Protein AF-A0A9P6FJX4-F1 (afdb_monomer_lite)

InterPro domains:
  IPR004100 ATPase, F1/V1/A1 complex, alpha/beta subunit, N-terminal domain [PF02874] (41-75)
  IPR005294 ATP synthase, F1 complex, alpha subunit [PTHR48082] (20-76)
  IPR023366 ATP synthase subunit alpha, N-terminal domain-like superfamily [G3DSA:2.40.30.20] (17-76)
  IPR036121 ATPase, F1/V1/A1 complex, alpha/beta subunit, N-terminal domain superfamily [SSF50615] (26-75)

Foldseek 3Di:
DDDPPDPPPPPPCPDPPPQDPVVVVVVVVCVVVVVCPVPPLCCDWDWRDDDPNDTDTRGVVPDDPPDDDADPVRDD

pLDDT: mean 72.04, std 14.77, range [40.59, 89.56]

Organism: NCBI:txid979761

Sequence (76 aa):
ARANVGAISALRNYATAKPATSEVTSILEDRINGLSSNVDIQETGRVLSIGDGIARVYGLKNCQAEEMVEFSSGVK

Structure (mmCIF, N/CA/C/O backbone):
data_AF-A0A9P6FJX4-F1
#
_entry.id   AF-A0A9P6FJX4-F1
#
loop_
_atom_site.group_PDB
_atom_site.id
_atom_site.type_symbol
_atom_site.label_atom_id
_atom_site.label_alt_id
_atom_site.label_comp_id
_atom_site.label_asym_id
_atom_site.label_entity_id
_atom_site.label_seq_id
_atom_site.pdbx_PDB_ins_code
_atom_site.Cartn_x
_atom_site.Cartn_y
_atom_site.Cartn_z
_atom_site.occupancy
_atom_site.B_iso_or_equiv
_atom_site.auth_seq_id
_atom_site.auth_comp_id
_atom_site.auth_asym_id
_atom_site.auth_atom_id
_atom_site.pdbx_PDB_model_num
ATOM 1 N N . ALA A 1 1 ? 41.859 -14.711 0.578 1.00 45.25 1 ALA A N 1
ATOM 2 C CA . ALA A 1 1 ? 40.856 -13.985 -0.226 1.00 45.25 1 ALA A CA 1
ATOM 3 C C . ALA A 1 1 ? 39.656 -13.669 0.666 1.00 45.25 1 ALA A C 1
ATOM 5 O O . ALA A 1 1 ? 38.965 -14.591 1.074 1.00 45.25 1 ALA A O 1
ATOM 6 N N . ARG A 1 2 ? 39.473 -12.406 1.078 1.00 40.59 2 ARG A N 1
ATOM 7 C CA . ARG A 1 2 ? 38.307 -11.971 1.870 1.00 40.59 2 ARG A CA 1
ATOM 8 C C . ARG A 1 2 ? 37.218 -11.531 0.894 1.00 40.59 2 ARG A C 1
ATOM 10 O O . ARG A 1 2 ? 37.443 -10.606 0.122 1.00 40.59 2 ARG A O 1
ATOM 17 N N . ALA A 1 3 ? 36.075 -12.209 0.914 1.00 49.78 3 ALA A N 1
ATOM 18 C CA . ALA A 1 3 ? 34.891 -11.781 0.185 1.00 49.78 3 ALA A CA 1
ATOM 19 C C . ALA A 1 3 ? 34.302 -10.545 0.884 1.00 49.78 3 ALA A C 1
ATOM 21 O O . ALA A 1 3 ? 33.914 -10.611 2.049 1.00 49.78 3 ALA A O 1
ATOM 22 N N . ASN A 1 4 ? 34.267 -9.415 0.179 1.00 52.16 4 ASN A N 1
ATOM 23 C CA . ASN A 1 4 ? 33.560 -8.209 0.603 1.00 52.16 4 ASN A CA 1
ATOM 24 C C . ASN A 1 4 ? 32.049 -8.424 0.428 1.00 52.16 4 ASN A C 1
ATOM 26 O O . ASN A 1 4 ? 31.460 -8.055 -0.585 1.00 52.16 4 ASN A O 1
ATOM 30 N N . VAL A 1 5 ? 31.422 -9.032 1.434 1.00 59.47 5 VAL A N 1
ATOM 31 C CA . VAL A 1 5 ? 29.962 -9.143 1.572 1.00 59.47 5 VAL A CA 1
ATOM 32 C C . VAL A 1 5 ? 29.432 -7.827 2.156 1.00 59.47 5 VAL A C 1
ATOM 34 O O . VAL A 1 5 ? 29.045 -7.759 3.316 1.00 59.47 5 VAL A O 1
ATOM 37 N N . GLY A 1 6 ? 29.506 -6.741 1.383 1.00 47.88 6 GLY A N 1
ATOM 38 C CA . GLY A 1 6 ? 29.130 -5.403 1.869 1.00 47.88 6 GLY A CA 1
ATOM 39 C C . GLY A 1 6 ? 28.521 -4.462 0.830 1.00 47.88 6 GLY A C 1
ATOM 40 O O . GLY A 1 6 ? 28.263 -3.311 1.152 1.00 47.88 6 GLY A O 1
ATOM 41 N N . ALA A 1 7 ? 28.290 -4.919 -0.405 1.00 52.12 7 ALA A N 1
ATOM 42 C CA . ALA A 1 7 ? 27.956 -4.032 -1.526 1.00 52.12 7 ALA A CA 1
ATOM 43 C C . ALA A 1 7 ? 26.681 -4.413 -2.309 1.00 52.12 7 ALA A C 1
ATOM 45 O O . ALA A 1 7 ? 26.526 -3.980 -3.444 1.00 52.12 7 ALA A O 1
ATOM 46 N N . ILE A 1 8 ? 25.765 -5.211 -1.739 1.00 52.66 8 ILE A N 1
ATOM 47 C CA . ILE A 1 8 ? 24.505 -5.608 -2.420 1.00 52.66 8 ILE A CA 1
ATOM 48 C C . ILE A 1 8 ? 23.256 -4.980 -1.753 1.00 52.66 8 ILE A C 1
ATOM 50 O O . ILE A 1 8 ? 22.129 -5.191 -2.181 1.00 52.66 8 ILE A O 1
ATOM 54 N N . SER A 1 9 ? 23.415 -4.129 -0.735 1.00 52.31 9 SER A N 1
ATOM 55 C CA . SER A 1 9 ? 22.289 -3.531 0.006 1.00 52.31 9 SER A CA 1
ATOM 56 C C . SER A 1 9 ? 21.751 -2.200 -0.552 1.00 52.31 9 SER A C 1
ATOM 58 O O . SER A 1 9 ? 20.798 -1.666 0.008 1.00 52.31 9 SER A O 1
ATOM 60 N N . ALA A 1 10 ? 22.304 -1.652 -1.642 1.00 53.78 10 ALA A N 1
ATOM 61 C CA . ALA A 1 10 ? 22.101 -0.240 -2.011 1.00 53.78 10 ALA A CA 1
ATOM 62 C C . ALA A 1 10 ? 21.389 0.038 -3.355 1.00 53.78 10 ALA A C 1
ATOM 64 O O . ALA A 1 10 ? 21.620 1.081 -3.956 1.00 53.78 10 ALA A O 1
ATOM 65 N N . LEU A 1 11 ? 20.500 -0.842 -3.829 1.00 51.62 11 LEU A N 1
ATOM 66 C CA . LEU A 1 11 ? 19.615 -0.547 -4.973 1.00 51.62 11 LEU A CA 1
ATOM 67 C C . LEU A 1 11 ? 18.188 -1.042 -4.718 1.00 51.62 11 LEU A C 1
ATOM 69 O O . LEU A 1 11 ? 17.640 -1.840 -5.470 1.00 51.62 11 LEU A O 1
ATOM 73 N N . ARG A 1 12 ? 17.558 -0.571 -3.641 1.00 51.91 12 ARG A N 1
ATOM 74 C CA . ARG A 1 12 ? 16.101 -0.676 -3.502 1.00 51.91 12 ARG A CA 1
ATOM 75 C C . ARG A 1 12 ? 15.511 0.668 -3.922 1.00 51.91 12 ARG A C 1
ATOM 77 O O . ARG A 1 12 ? 15.289 1.551 -3.106 1.00 51.91 12 ARG A O 1
ATOM 84 N N . ASN A 1 13 ? 15.365 0.857 -5.231 1.00 55.56 13 ASN A N 1
ATOM 85 C CA . ASN A 1 13 ? 14.726 2.041 -5.795 1.00 55.56 13 ASN A CA 1
ATOM 86 C C . ASN A 1 13 ? 13.206 1.876 -5.654 1.00 55.56 13 ASN A C 1
ATOM 88 O O . ASN A 1 13 ? 12.545 1.372 -6.558 1.00 55.56 13 ASN A O 1
ATOM 92 N N . TYR A 1 14 ? 12.650 2.236 -4.496 1.00 48.00 14 TYR A N 1
ATOM 93 C CA . TYR A 1 14 ? 11.199 2.338 -4.332 1.00 48.00 14 TYR A CA 1
ATOM 94 C C . TYR A 1 14 ? 10.724 3.484 -5.226 1.00 48.00 14 TYR A C 1
ATOM 96 O O . TYR A 1 14 ? 11.098 4.638 -5.016 1.00 48.00 14 TYR A O 1
ATOM 104 N N . ALA A 1 15 ? 9.955 3.149 -6.260 1.00 57.78 15 ALA A N 1
ATOM 105 C CA . ALA A 1 15 ? 9.468 4.086 -7.258 1.00 57.78 15 ALA A CA 1
ATOM 106 C C . ALA A 1 15 ? 8.856 5.337 -6.599 1.00 57.78 15 ALA A C 1
ATOM 108 O O . ALA A 1 15 ? 7.801 5.290 -5.967 1.00 57.78 15 ALA A O 1
ATOM 109 N N . THR A 1 16 ? 9.493 6.491 -6.793 1.00 56.69 16 THR A N 1
ATOM 110 C CA . THR A 1 16 ? 9.013 7.810 -6.348 1.00 56.69 16 THR A CA 1
ATOM 111 C C . THR A 1 16 ? 7.942 8.367 -7.292 1.00 56.69 16 THR A C 1
ATOM 113 O O . THR A 1 16 ? 7.841 9.577 -7.490 1.00 56.69 16 THR A O 1
ATOM 116 N N . ALA A 1 17 ? 7.149 7.495 -7.922 1.00 58.69 17 ALA A N 1
ATOM 117 C CA . ALA A 1 17 ? 6.238 7.845 -9.005 1.00 58.69 17 ALA A CA 1
ATOM 118 C C . ALA A 1 17 ? 5.094 8.711 -8.481 1.00 58.69 17 ALA A C 1
ATOM 120 O O . ALA A 1 17 ? 4.064 8.159 -8.162 1.00 58.69 17 ALA A O 1
ATOM 121 N N . LYS A 1 18 ? 5.275 10.017 -8.280 1.00 58.09 18 LYS A N 1
ATOM 122 C CA . LYS A 1 18 ? 4.302 10.974 -7.716 1.00 58.09 18 LYS A CA 1
ATOM 123 C C . LYS A 1 18 ? 2.841 10.548 -7.992 1.00 58.09 18 LYS A C 1
ATOM 125 O O . LYS A 1 18 ? 2.505 10.396 -9.165 1.00 58.09 18 LYS A O 1
ATOM 130 N N . PRO A 1 19 ? 2.016 10.267 -6.959 1.00 60.34 19 PRO A N 1
ATOM 131 C CA . PRO A 1 19 ? 0.645 9.800 -7.175 1.00 60.34 19 PRO A CA 1
ATOM 132 C C . PRO A 1 19 ? -0.089 10.776 -8.090 1.00 60.34 19 PRO A C 1
ATOM 134 O O . PRO A 1 19 ? 0.148 11.987 -8.005 1.00 60.34 19 PRO A O 1
ATOM 137 N N . ALA A 1 20 ? -0.905 10.247 -9.006 1.00 65.06 20 ALA A N 1
ATOM 138 C CA . ALA A 1 20 ? -1.610 11.074 -9.970 1.00 65.06 20 ALA A CA 1
ATOM 139 C C . ALA A 1 20 ? -2.451 12.102 -9.204 1.00 65.06 20 ALA A C 1
ATOM 141 O O . ALA A 1 20 ? -3.089 11.787 -8.198 1.00 65.06 20 ALA A O 1
ATOM 142 N N . THR A 1 21 ? -2.423 13.355 -9.653 1.00 63.41 21 THR A N 1
ATOM 143 C CA . THR A 1 21 ? -3.070 14.479 -8.962 1.00 63.41 21 THR A CA 1
ATOM 144 C C . THR A 1 21 ? -4.543 14.203 -8.673 1.00 63.41 21 THR A C 1
ATOM 146 O O . THR A 1 21 ? -5.009 14.535 -7.590 1.00 63.41 21 THR A O 1
ATOM 149 N N . SER A 1 22 ? -5.244 13.527 -9.586 1.00 66.75 22 SER A N 1
ATOM 150 C CA . SER A 1 22 ? -6.662 13.181 -9.446 1.00 66.75 22 SER A CA 1
ATOM 151 C C . SER A 1 22 ? -6.978 12.327 -8.213 1.00 66.75 22 SER A C 1
ATOM 153 O O . SER A 1 22 ? -8.002 12.545 -7.578 1.00 66.75 22 SER A O 1
ATOM 155 N N . GLU A 1 23 ? -6.111 11.388 -7.832 1.00 62.72 23 GLU A N 1
ATOM 156 C CA . GLU A 1 23 ? -6.386 10.466 -6.716 1.00 62.72 23 GLU A CA 1
ATOM 157 C C . GLU A 1 23 ? -6.104 11.108 -5.358 1.00 62.72 23 GLU A C 1
ATOM 159 O O . GLU A 1 23 ? -6.803 10.858 -4.375 1.00 62.72 23 GLU A O 1
ATOM 164 N N . VAL A 1 24 ? -5.094 11.978 -5.307 1.00 71.56 24 VAL A N 1
ATOM 165 C CA . VAL A 1 24 ? -4.784 12.757 -4.105 1.00 71.56 24 VAL A CA 1
ATOM 166 C C . VAL A 1 24 ? -5.880 13.790 -3.841 1.00 71.56 24 VAL A C 1
ATOM 168 O O . VAL A 1 24 ? -6.218 14.022 -2.681 1.00 71.56 24 VAL A O 1
ATOM 171 N N . THR A 1 25 ? -6.471 14.365 -4.893 1.00 79.12 25 THR A N 1
ATOM 172 C CA . THR A 1 25 ? -7.586 15.312 -4.773 1.00 79.12 25 THR A CA 1
ATOM 173 C C . THR A 1 25 ? -8.777 14.697 -4.041 1.00 79.12 25 THR A C 1
ATOM 175 O O . THR A 1 25 ? -9.228 15.287 -3.064 1.00 79.12 25 THR A O 1
ATOM 178 N N . SER A 1 26 ? -9.214 13.486 -4.401 1.00 77.38 26 SER A N 1
ATOM 179 C CA . SER A 1 26 ? -10.346 12.836 -3.718 1.00 77.38 26 SER A CA 1
ATOM 180 C C . SER A 1 26 ? -10.084 12.584 -2.229 1.00 77.38 26 SER A C 1
ATOM 182 O O . SER A 1 26 ? -10.964 12.784 -1.401 1.00 77.38 26 SER A O 1
ATOM 184 N N . ILE A 1 27 ? -8.853 12.219 -1.853 1.00 76.56 27 ILE A N 1
ATOM 185 C CA . ILE A 1 27 ? -8.487 12.020 -0.437 1.00 76.56 27 ILE A CA 1
ATOM 186 C C . ILE A 1 27 ? -8.543 13.342 0.343 1.00 76.56 27 ILE A C 1
ATOM 188 O O . ILE A 1 27 ? -8.894 13.365 1.525 1.00 76.56 27 ILE A O 1
ATOM 192 N N . LEU A 1 28 ? -8.157 14.449 -0.292 1.00 79.38 28 LEU A N 1
ATOM 193 C CA . LEU A 1 28 ? -8.214 15.774 0.321 1.00 79.38 28 LEU A CA 1
ATOM 194 C C . LEU A 1 28 ? -9.656 16.280 0.431 1.00 79.38 28 LEU A C 1
ATOM 196 O O . LEU A 1 28 ? -10.010 16.838 1.468 1.00 79.38 28 LEU A O 1
ATOM 200 N N . GLU A 1 29 ? -10.487 16.038 -0.582 1.00 81.50 29 GLU A N 1
ATOM 201 C CA . GLU A 1 29 ? -11.925 16.329 -0.559 1.00 81.50 29 GLU A CA 1
ATOM 202 C C . GLU A 1 29 ? -12.631 15.573 0.575 1.00 81.50 29 GLU A C 1
ATOM 204 O O . GLU A 1 29 ? -13.342 16.193 1.367 1.00 81.50 29 GLU A O 1
ATOM 209 N N . ASP A 1 30 ? -12.358 14.274 0.738 1.00 76.00 30 ASP A N 1
ATOM 210 C CA . ASP A 1 30 ? -12.909 13.452 1.827 1.00 76.00 30 ASP A CA 1
ATOM 211 C C . ASP A 1 30 ? -12.529 14.000 3.215 1.00 76.00 30 ASP A C 1
ATOM 213 O O . ASP A 1 30 ? -13.359 14.046 4.128 1.00 76.00 30 ASP A O 1
ATOM 217 N N . ARG A 1 31 ? -11.287 14.484 3.378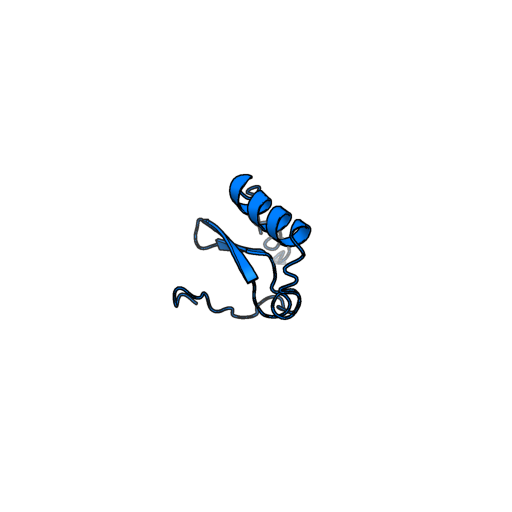 1.00 72.5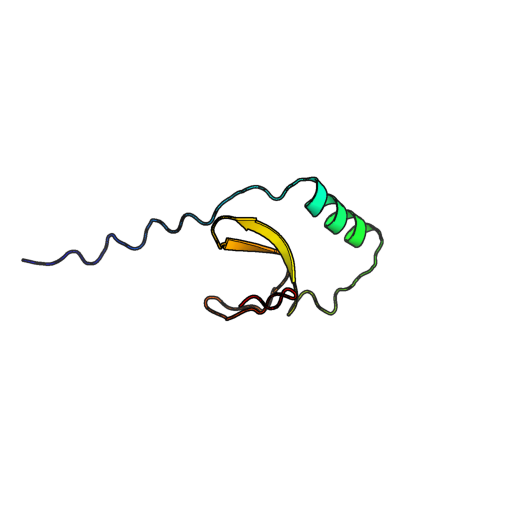0 31 ARG A N 1
ATOM 218 C CA . ARG A 1 31 ? -10.840 15.125 4.629 1.00 72.50 31 ARG A CA 1
ATOM 219 C C . ARG A 1 31 ? -11.532 16.462 4.894 1.00 72.50 31 ARG A C 1
ATOM 221 O O . ARG A 1 31 ? -11.787 16.772 6.056 1.00 72.50 31 ARG A O 1
ATOM 228 N N . ILE A 1 32 ? -11.806 17.255 3.857 1.00 78.00 32 ILE A N 1
ATOM 229 C CA . ILE A 1 32 ? -12.490 18.554 3.981 1.00 78.00 32 ILE A CA 1
ATOM 230 C C . ILE A 1 32 ? -13.974 18.353 4.302 1.00 78.00 32 ILE A C 1
ATOM 232 O O . ILE A 1 32 ? -14.520 19.064 5.143 1.00 78.00 32 ILE A O 1
ATOM 236 N N . ASN A 1 33 ? -14.605 17.345 3.698 1.00 78.38 33 ASN A N 1
ATOM 237 C CA . ASN A 1 33 ? -16.011 17.009 3.924 1.00 78.38 33 ASN A CA 1
ATOM 238 C C . ASN A 1 33 ? -16.284 16.406 5.313 1.00 78.38 33 ASN A C 1
ATOM 240 O O . ASN A 1 33 ? -17.438 16.156 5.654 1.00 78.38 33 ASN A O 1
ATOM 244 N N . GLY A 1 34 ? -15.250 16.167 6.128 1.00 65.31 34 GLY A N 1
ATOM 245 C CA . GLY A 1 34 ? -15.412 15.725 7.512 1.00 65.31 34 GLY A CA 1
ATOM 246 C C . GLY A 1 34 ? -16.012 14.325 7.662 1.00 65.31 34 GLY A C 1
ATOM 247 O O . GLY A 1 34 ? -16.342 13.940 8.784 1.00 65.31 34 GLY A O 1
ATOM 248 N N . LEU A 1 35 ? -16.115 13.546 6.574 1.00 59.69 35 LEU A N 1
ATOM 249 C CA . LEU A 1 35 ? -16.365 12.106 6.630 1.00 59.69 35 LEU A CA 1
ATOM 250 C C . LEU A 1 35 ? -15.112 11.439 7.195 1.00 59.69 35 LEU A C 1
ATOM 252 O O . LEU A 1 35 ? -14.260 10.896 6.496 1.00 59.69 35 LEU A O 1
ATOM 256 N N . SER A 1 36 ? -14.971 11.533 8.509 1.00 54.88 36 SER A N 1
ATOM 257 C CA . SER A 1 36 ? -13.934 10.873 9.270 1.00 54.88 36 SER A CA 1
ATOM 258 C C . SER A 1 36 ? -14.238 9.377 9.328 1.00 54.88 36 SER A C 1
ATOM 260 O O . SER A 1 36 ? -14.620 8.830 10.358 1.00 54.88 36 SER A O 1
ATOM 262 N N . SER A 1 37 ? -13.940 8.662 8.245 1.00 55.91 37 SER A N 1
ATOM 263 C CA . SER A 1 37 ? -13.624 7.230 8.296 1.00 55.91 37 SER A CA 1
ATOM 264 C C . SER A 1 37 ? -12.271 7.021 9.005 1.00 55.91 37 SER A C 1
ATOM 266 O O . SER A 1 37 ? -11.363 6.363 8.503 1.00 55.91 37 SER A O 1
ATOM 268 N N . ASN A 1 38 ? -12.094 7.656 10.169 1.00 53.62 38 ASN A N 1
ATOM 269 C CA . ASN A 1 38 ? -10.891 7.601 10.998 1.00 53.62 38 ASN A CA 1
ATOM 270 C C . ASN A 1 38 ? -10.642 6.181 11.524 1.00 53.62 38 ASN A C 1
ATOM 272 O O . ASN A 1 38 ? -9.505 5.818 11.801 1.00 53.62 38 ASN A O 1
ATOM 276 N N . VAL A 1 39 ? -11.715 5.396 11.612 1.00 53.34 39 VAL A N 1
ATOM 277 C CA . VAL A 1 39 ? -11.774 4.107 12.293 1.00 53.34 39 VAL A CA 1
ATOM 278 C C . VAL A 1 39 ? -10.993 2.999 11.577 1.00 53.34 39 VAL A C 1
ATOM 280 O O . VAL A 1 39 ? -10.554 2.083 12.253 1.00 53.34 39 VAL A O 1
ATOM 283 N N . ASP A 1 40 ? -10.724 3.100 10.270 1.00 60.06 40 ASP A N 1
ATOM 284 C CA . ASP A 1 40 ? -10.197 1.951 9.510 1.00 60.06 40 ASP A CA 1
ATOM 285 C C . ASP A 1 40 ? -8.795 2.163 8.895 1.00 60.06 40 ASP A C 1
ATOM 287 O O . ASP A 1 40 ? -8.075 1.218 8.612 1.00 60.06 40 ASP A O 1
ATOM 291 N N . ILE A 1 41 ? -8.305 3.406 8.778 1.00 69.00 41 ILE A N 1
ATOM 292 C CA . ILE A 1 41 ? -7.022 3.714 8.089 1.00 69.00 41 ILE A CA 1
ATOM 293 C C . ILE A 1 41 ? -5.786 3.112 8.811 1.00 69.00 41 ILE A C 1
ATOM 295 O O . ILE A 1 41 ? -4.668 3.128 8.289 1.00 69.00 41 ILE A O 1
ATOM 299 N N . GLN A 1 42 ? -5.952 2.625 10.043 1.00 79.88 42 GLN A N 1
ATOM 300 C CA . GLN A 1 42 ? -4.879 1.960 10.788 1.00 79.88 42 GLN A CA 1
ATOM 301 C C . GLN A 1 42 ? -4.546 0.586 10.195 1.00 79.88 42 GLN A C 1
ATOM 303 O O . GLN A 1 42 ? -3.365 0.265 10.063 1.00 79.88 42 GLN A O 1
ATOM 308 N N . GLU A 1 43 ? -5.573 -0.171 9.805 1.00 81.88 43 GLU A N 1
ATOM 309 C CA . GLU A 1 43 ? -5.475 -1.570 9.364 1.00 81.88 43 GLU A CA 1
ATOM 310 C C . GLU A 1 43 ? -5.863 -1.755 7.895 1.00 81.88 43 GLU A C 1
ATOM 312 O O . GLU A 1 43 ? -5.458 -2.732 7.272 1.00 81.88 43 GLU A O 1
ATOM 317 N N . THR A 1 44 ? -6.581 -0.796 7.307 1.00 84.44 44 THR A N 1
ATOM 318 C CA . THR A 1 44 ? -6.910 -0.773 5.882 1.00 84.44 44 THR A CA 1
ATOM 319 C C . THR A 1 44 ? -6.294 0.435 5.176 1.00 84.44 44 THR A C 1
ATOM 321 O O . THR A 1 44 ? -5.890 1.443 5.771 1.00 84.44 44 THR A O 1
ATOM 324 N N . GLY A 1 45 ? -6.151 0.318 3.858 1.00 86.38 45 GLY A N 1
ATOM 325 C CA . GLY A 1 45 ? -5.581 1.363 3.022 1.00 86.38 45 GLY A CA 1
ATOM 326 C C . GLY A 1 45 ? -6.156 1.351 1.616 1.00 86.38 45 GLY A C 1
ATOM 327 O O . GLY A 1 45 ? -6.755 0.377 1.165 1.00 86.38 45 GLY A O 1
ATOM 328 N N . ARG A 1 46 ? -5.966 2.464 0.912 1.00 85.69 46 ARG A N 1
ATOM 329 C CA . ARG A 1 46 ? -6.421 2.656 -0.464 1.00 85.69 46 ARG A CA 1
ATOM 330 C C . ARG A 1 46 ? -5.230 2.651 -1.408 1.00 85.69 46 ARG A C 1
ATOM 332 O O . ARG A 1 46 ? -4.269 3.392 -1.202 1.00 85.69 46 ARG A O 1
ATOM 339 N N . VAL A 1 47 ? -5.297 1.825 -2.449 1.00 87.62 47 VAL A N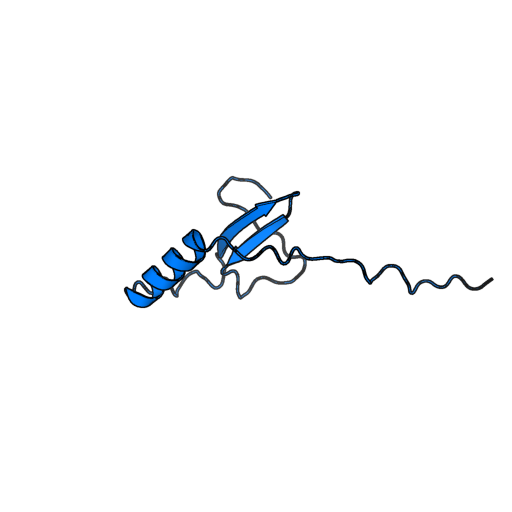 1
ATOM 340 C CA . VAL A 1 47 ? -4.274 1.788 -3.498 1.00 87.62 47 VAL A CA 1
ATOM 341 C C . VAL A 1 47 ? -4.319 3.097 -4.285 1.00 87.62 47 VAL A C 1
ATOM 343 O O . VAL A 1 47 ? -5.378 3.502 -4.753 1.00 87.62 47 VAL A O 1
ATOM 346 N N . LEU A 1 48 ? -3.166 3.753 -4.398 1.00 84.44 48 LEU A N 1
ATOM 347 C CA . LEU A 1 48 ? -2.953 4.947 -5.214 1.00 84.44 48 LEU A CA 1
ATOM 348 C C . LEU A 1 48 ? -2.401 4.591 -6.592 1.00 84.44 48 LEU A C 1
ATOM 350 O O . LEU A 1 48 ? -2.644 5.278 -7.558 1.00 84.44 48 LEU A O 1
ATOM 354 N N . SER A 1 49 ? -1.555 3.572 -6.703 1.00 83.88 49 SER A N 1
ATOM 355 C CA . SER A 1 49 ? -0.975 3.217 -8.001 1.00 83.88 49 SER A CA 1
ATOM 356 C C . SER A 1 49 ? -0.397 1.819 -7.970 1.00 83.88 49 SER A C 1
ATOM 358 O O . SER A 1 49 ? 0.117 1.399 -6.934 1.00 83.88 49 SER A O 1
ATOM 360 N N . ILE A 1 50 ? -0.416 1.143 -9.115 1.00 85.88 50 ILE A N 1
ATOM 361 C CA . ILE A 1 50 ? 0.181 -0.178 -9.312 1.00 85.88 50 ILE A CA 1
ATOM 362 C C . ILE A 1 50 ? 1.067 -0.112 -10.558 1.00 85.88 50 ILE A C 1
ATOM 364 O O . ILE A 1 50 ? 0.631 0.389 -11.594 1.00 85.88 50 ILE A O 1
ATOM 368 N N . GLY A 1 51 ? 2.295 -0.613 -10.464 1.00 85.06 51 GLY A N 1
ATOM 369 C CA . GLY A 1 51 ? 3.213 -0.741 -11.597 1.00 85.06 51 GLY A CA 1
ATOM 370 C C . GLY A 1 51 ? 4.316 -1.746 -11.285 1.00 85.06 51 GLY A C 1
ATOM 371 O O . GLY A 1 51 ? 4.778 -1.799 -10.151 1.00 85.06 51 GLY A O 1
ATOM 372 N N . ASP A 1 52 ? 4.702 -2.567 -12.263 1.00 84.69 52 ASP A N 1
ATOM 373 C CA . ASP A 1 52 ? 5.773 -3.574 -12.142 1.00 84.69 52 ASP A CA 1
ATOM 374 C C . ASP A 1 52 ? 5.651 -4.494 -10.910 1.00 84.69 52 ASP A C 1
ATOM 376 O O . ASP A 1 52 ? 6.636 -4.849 -10.268 1.00 84.69 52 ASP A O 1
ATOM 380 N N . GLY A 1 53 ? 4.416 -4.859 -10.546 1.00 84.94 53 GLY A N 1
ATOM 381 C CA . GLY A 1 53 ? 4.137 -5.680 -9.361 1.00 84.94 53 GLY A CA 1
ATOM 382 C C . GLY A 1 53 ? 4.289 -4.944 -8.023 1.00 84.94 53 GLY A C 1
ATOM 383 O O . GLY A 1 53 ? 4.183 -5.568 -6.973 1.00 84.94 53 GLY A O 1
ATOM 384 N N . ILE A 1 54 ? 4.507 -3.627 -8.037 1.00 87.00 54 ILE A N 1
ATOM 385 C CA . ILE A 1 54 ? 4.615 -2.775 -6.851 1.00 87.00 54 ILE A CA 1
ATOM 386 C C . ILE A 1 54 ? 3.361 -1.905 -6.748 1.00 87.00 54 ILE A C 1
ATOM 388 O O . ILE A 1 54 ? 3.052 -1.111 -7.640 1.00 87.00 54 ILE A O 1
ATOM 392 N N . ALA A 1 55 ? 2.651 -2.026 -5.630 1.00 88.00 55 ALA A N 1
ATOM 393 C CA . ALA A 1 55 ? 1.531 -1.161 -5.291 1.00 88.00 55 ALA A CA 1
ATOM 394 C C . ALA A 1 55 ? 1.969 -0.079 -4.300 1.00 88.00 55 ALA A C 1
ATOM 396 O O . ALA A 1 55 ? 2.715 -0.339 -3.356 1.00 88.00 55 ALA A O 1
ATOM 397 N N . ARG A 1 56 ? 1.461 1.139 -4.478 1.00 87.38 56 ARG A N 1
ATOM 398 C CA . ARG A 1 56 ? 1.556 2.197 -3.474 1.00 87.38 56 ARG A CA 1
ATOM 399 C C . ARG A 1 56 ? 0.200 2.401 -2.835 1.00 87.38 56 ARG A C 1
ATOM 401 O O . ARG A 1 56 ? -0.778 2.648 -3.535 1.00 87.38 56 ARG A O 1
ATOM 408 N N . VAL A 1 57 ? 0.170 2.352 -1.513 1.00 88.25 57 VAL A N 1
ATOM 409 C CA . VAL A 1 57 ? -1.056 2.398 -0.719 1.00 88.25 57 VAL A CA 1
ATOM 410 C C . VAL A 1 57 ? -0.984 3.574 0.249 1.00 88.25 57 VAL A C 1
ATOM 412 O O . VAL A 1 57 ? 0.066 3.855 0.824 1.00 88.25 57 VAL A O 1
ATOM 415 N N . TYR A 1 58 ? -2.095 4.285 0.402 1.00 85.88 58 TYR A N 1
ATOM 416 C CA . TYR A 1 58 ? -2.290 5.284 1.443 1.00 85.88 58 TYR A CA 1
ATOM 417 C C . TYR A 1 58 ? -3.120 4.675 2.578 1.00 85.88 58 TYR A C 1
ATOM 419 O O . TYR A 1 58 ? -4.215 4.171 2.334 1.00 85.88 58 TYR A O 1
ATOM 427 N N . GLY A 1 59 ? -2.615 4.739 3.809 1.00 87.12 59 GLY A N 1
ATOM 428 C CA . GLY A 1 59 ? -3.232 4.119 4.984 1.00 87.12 59 GLY A CA 1
ATOM 429 C C . GLY A 1 59 ? -2.304 3.091 5.613 1.00 87.12 59 GLY A C 1
ATOM 430 O O . GLY A 1 59 ? -1.098 3.337 5.626 1.00 87.12 59 GLY A O 1
ATOM 431 N N . LEU A 1 60 ? -2.861 1.986 6.122 1.00 88.62 60 LEU A N 1
ATOM 432 C CA . LEU A 1 60 ? -2.104 0.874 6.716 1.00 88.62 60 LEU A CA 1
ATOM 433 C C . LEU A 1 60 ? -1.069 1.343 7.751 1.00 88.62 60 LEU A C 1
ATOM 435 O O . LEU A 1 60 ? 0.077 0.901 7.756 1.00 88.62 60 LEU A O 1
ATOM 439 N N . LYS A 1 61 ? -1.447 2.295 8.610 1.00 86.62 61 LYS A N 1
ATOM 440 C CA . LYS A 1 61 ? -0.491 2.943 9.527 1.00 86.62 61 LYS A CA 1
ATOM 441 C C . LYS A 1 61 ? 0.152 1.976 10.522 1.00 86.62 61 LYS A C 1
ATOM 443 O O . LYS A 1 61 ? 1.245 2.268 10.998 1.00 86.62 61 LYS A O 1
ATOM 448 N N . ASN A 1 62 ? -0.530 0.877 10.842 1.00 88.44 62 ASN A N 1
ATOM 449 C CA . ASN A 1 62 ? -0.047 -0.143 11.768 1.00 88.44 62 ASN A CA 1
ATOM 450 C C . ASN A 1 62 ? 0.644 -1.328 11.065 1.00 88.44 62 ASN A C 1
ATOM 452 O O . ASN A 1 62 ? 1.102 -2.244 11.740 1.00 88.44 62 ASN A O 1
ATOM 456 N N . CYS A 1 63 ? 0.721 -1.321 9.729 1.00 89.50 63 CYS A N 1
ATOM 457 C CA . CYS A 1 63 ? 1.383 -2.374 8.964 1.00 89.50 63 CYS A CA 1
ATOM 458 C C . CYS A 1 63 ? 2.891 -2.354 9.224 1.00 89.50 63 CYS A C 1
ATOM 460 O O . CYS A 1 63 ? 3.540 -1.301 9.195 1.00 89.50 63 CYS A O 1
ATOM 462 N N . GLN A 1 64 ? 3.455 -3.533 9.451 1.00 89.56 64 GLN A N 1
ATOM 463 C CA . GLN A 1 64 ? 4.879 -3.728 9.670 1.00 89.56 64 GLN A CA 1
ATOM 464 C C . GLN A 1 64 ? 5.613 -3.976 8.351 1.00 89.56 64 GLN A C 1
ATOM 466 O O . GLN A 1 64 ? 5.035 -4.344 7.327 1.00 89.56 64 GLN A O 1
ATOM 471 N N . ALA A 1 65 ? 6.929 -3.762 8.371 1.00 88.50 65 ALA A N 1
ATOM 472 C CA . ALA A 1 65 ? 7.770 -4.188 7.264 1.00 88.50 65 ALA A CA 1
ATOM 473 C C . ALA A 1 65 ? 7.723 -5.719 7.141 1.00 88.50 65 ALA A C 1
ATOM 475 O O . ALA A 1 65 ? 7.740 -6.415 8.151 1.00 88.50 65 ALA A O 1
ATOM 476 N N . GLU A 1 66 ? 7.701 -6.218 5.903 1.00 88.81 66 GLU A N 1
ATOM 477 C CA . GLU A 1 66 ? 7.635 -7.658 5.586 1.00 88.81 66 GLU A CA 1
ATOM 478 C C . GLU A 1 66 ? 6.323 -8.350 6.004 1.00 88.81 66 GLU A C 1
ATOM 480 O O . GLU A 1 66 ? 6.231 -9.576 5.989 1.00 88.81 66 GLU A O 1
ATOM 485 N N . GLU A 1 67 ? 5.283 -7.577 6.316 1.00 88.31 67 GLU A N 1
ATOM 486 C CA . GLU A 1 67 ? 3.939 -8.095 6.555 1.00 88.31 67 GLU A CA 1
ATOM 487 C C . GLU A 1 67 ? 3.204 -8.376 5.236 1.00 88.31 67 GLU A C 1
ATOM 489 O O . GLU A 1 67 ? 3.312 -7.627 4.261 1.00 88.31 67 GLU A O 1
ATOM 494 N N . MET A 1 68 ? 2.454 -9.479 5.200 1.00 89.06 68 MET A N 1
ATOM 495 C CA . MET A 1 68 ? 1.620 -9.835 4.055 1.00 89.06 68 MET A CA 1
ATOM 496 C C . MET A 1 68 ? 0.311 -9.054 4.109 1.00 89.06 68 MET A C 1
ATOM 498 O O . MET A 1 68 ? -0.379 -9.059 5.125 1.00 89.06 68 MET A O 1
ATOM 502 N N . VAL A 1 69 ? -0.052 -8.433 2.991 1.00 88.69 69 VAL A N 1
ATOM 503 C CA . VAL A 1 69 ? -1.292 -7.668 2.847 1.00 88.69 69 VAL A CA 1
ATOM 504 C C . VAL A 1 69 ? -2.179 -8.318 1.794 1.00 88.69 69 VAL A C 1
ATOM 506 O O . VAL A 1 69 ? -1.688 -8.882 0.821 1.00 88.69 69 VAL A O 1
ATOM 509 N N . GLU A 1 70 ? -3.492 -8.244 1.982 1.00 88.44 70 GLU A N 1
ATOM 510 C CA . GLU A 1 70 ? -4.465 -8.771 1.026 1.00 88.44 70 GLU A CA 1
ATOM 511 C C . GLU A 1 70 ? -5.143 -7.615 0.293 1.00 88.44 70 GLU A C 1
ATOM 513 O O . GLU A 1 70 ? -5.677 -6.689 0.909 1.00 88.44 70 GLU A O 1
ATOM 518 N N . PHE A 1 71 ? -5.123 -7.653 -1.039 1.00 89.50 71 PHE A N 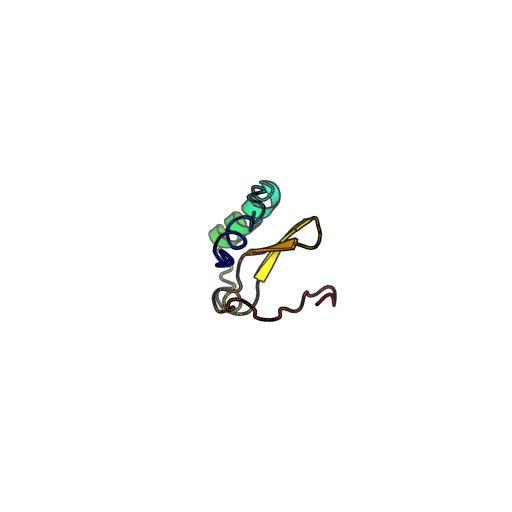1
ATOM 519 C CA . PHE A 1 71 ? -5.862 -6.683 -1.836 1.00 89.50 71 PHE A CA 1
ATOM 520 C C . PHE A 1 71 ? -7.320 -7.121 -1.967 1.00 89.50 71 PHE A C 1
ATOM 522 O O . PHE A 1 71 ? -7.621 -8.299 -2.143 1.00 89.50 71 PHE A O 1
ATOM 529 N N . SER A 1 72 ? -8.244 -6.157 -1.993 1.00 82.94 72 SER A N 1
ATOM 530 C CA . SER A 1 72 ? -9.673 -6.426 -2.221 1.00 82.94 72 SER A CA 1
ATOM 531 C C . SER A 1 72 ? -9.966 -7.087 -3.576 1.00 82.94 72 SER A C 1
ATOM 533 O O . SER A 1 72 ? -11.036 -7.657 -3.767 1.00 82.94 72 S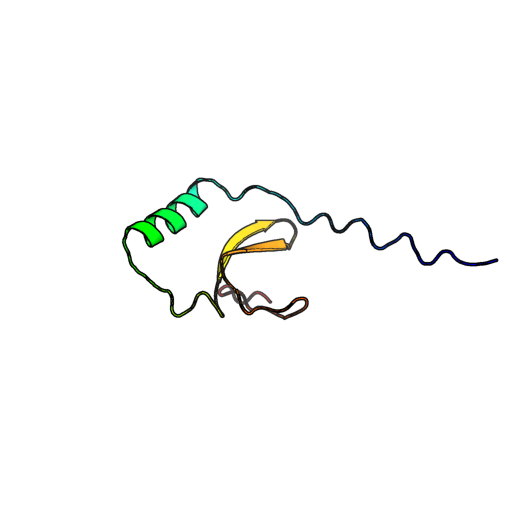ER A O 1
ATOM 535 N N . SER A 1 73 ? -9.011 -7.047 -4.510 1.00 80.62 73 SER A N 1
ATOM 536 C CA . SER A 1 73 ? -9.046 -7.781 -5.777 1.00 80.62 73 SER A CA 1
ATOM 537 C C . SER A 1 73 ? -8.755 -9.284 -5.640 1.00 80.62 73 SER A C 1
ATOM 539 O O . SER A 1 73 ? -8.83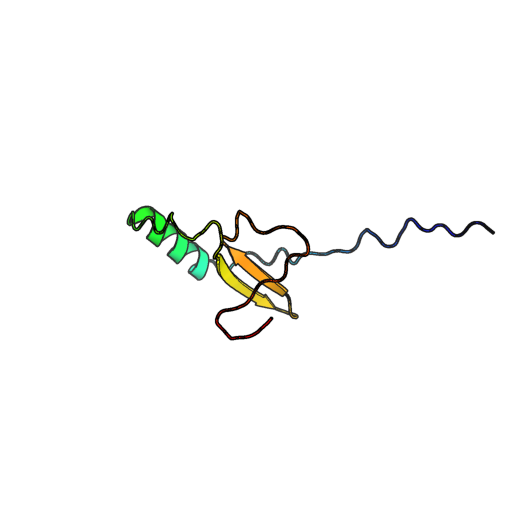3 -9.999 -6.637 1.00 80.62 73 SER A O 1
ATOM 541 N N . GLY A 1 74 ? -8.412 -9.774 -4.443 1.00 71.88 74 GLY A N 1
ATOM 542 C CA . GLY A 1 74 ? -8.036 -11.169 -4.181 1.00 71.88 74 GLY A CA 1
ATOM 543 C C . GLY A 1 74 ? -6.584 -11.509 -4.534 1.00 71.88 74 GLY A C 1
ATOM 544 O O . GLY A 1 74 ? -6.191 -12.673 -4.461 1.00 71.88 74 GLY A O 1
ATOM 545 N N . VAL A 1 75 ? -5.788 -10.512 -4.928 1.00 70.44 75 VAL A N 1
ATOM 546 C CA . VAL A 1 75 ? -4.342 -10.652 -5.155 1.00 70.44 75 VAL A CA 1
ATOM 547 C C . VAL A 1 75 ? -3.623 -10.534 -3.803 1.00 70.44 75 VAL A C 1
ATOM 549 O O . VAL A 1 75 ? -4.008 -9.702 -2.980 1.00 70.44 75 VAL A O 1
ATOM 552 N N . LYS A 1 76 ? -2.614 -11.379 -3.572 1.00 61.69 76 LYS A N 1
ATOM 553 C CA . LYS A 1 76 ? -1.778 -11.428 -2.360 1.00 61.69 76 LYS A CA 1
ATOM 554 C C . LYS A 1 76 ? -0.327 -11.158 -2.720 1.00 61.69 76 LYS A C 1
ATOM 556 O O . LYS A 1 76 ? 0.072 -11.614 -3.817 1.00 61.69 76 LYS A O 1
#

Secondary structure (DSSP, 8-state):
------SSSS----------HHHHHHHHHHHHTT---TTTTTT-EEEEEEETTEEEEEE-TTPPTT-----TTS--

Radius of gyration: 17.2 Å; chains: 1; bounding box: 57×32×24 Å